Protein AF-A0A9P2XFL2-F1 (afdb_monomer_lite)

InterPro domains:
  IPR000917 Sulfatase, N-terminal [PF00884] (66-124)
  IPR012549 Phosphoethanolamine transferase, N-terminal [PF08019] (2-38)
  IPR017850 Alkaline-phosphatase-like, core domain superfamily [G3DSA:3.40.720.10] (47-125)
  IPR040423 Phosphoethanolamine transferase [PTHR30443] (3-124)

Radius of gyration: 23.37 Å; chains: 1; bounding box: 52×37×60 Å

Organism: NCBI:txid1310646

Sequence (125 aa):
LFTYYVDFAAIFREHRDLKGMISPQNSISSLMSYYHKKAPKKNLPLVIYGQDAHQVQQVQKNLPKLMILVVGETARAESFSLNGYAKNTNPELSKQDIFNFSQVSSCGTATAVSVPCMFSGMPRV

Secondary structure (DSSP, 8-state):
-GGGHHHHHHHHHH-TTHHHHSTTHHHHHHHHHHHHHHS--TTPPPPP--TT---SSPPPTTS---------SS--GGG-GGGT-SS-S-TTGGGS------S---S-SSHHHHHHHHT--SPP-

Structure (mmCIF, N/CA/C/O backbone):
data_AF-A0A9P2XFL2-F1
#
_entry.id   AF-A0A9P2XFL2-F1
#
loop_
_atom_site.group_PDB
_atom_site.id
_atom_site.type_symbol
_atom_site.label_atom_id
_atom_site.label_alt_id
_atom_site.label_comp_id
_atom_site.label_asym_id
_atom_site.label_entity_id
_atom_site.label_seq_id
_atom_site.pdbx_PDB_ins_code
_atom_site.Cartn_x
_atom_site.Cartn_y
_atom_site.Cartn_z
_atom_site.occupancy
_atom_site.B_iso_or_equiv
_atom_site.auth_seq_id
_atom_s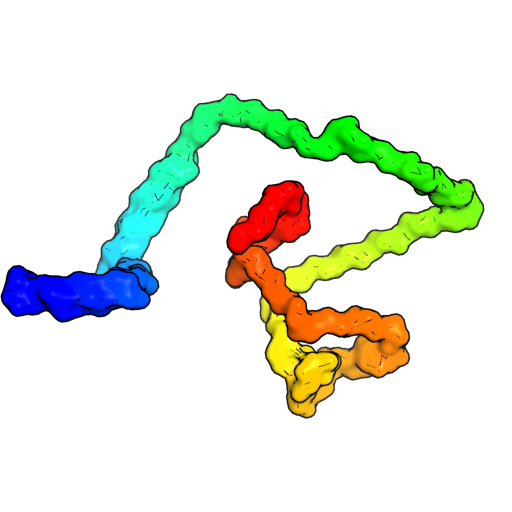ite.auth_comp_id
_atom_site.auth_asym_id
_atom_site.auth_atom_id
_atom_site.pdbx_PDB_model_num
ATOM 1 N N . LEU A 1 1 ? 24.485 -8.141 -34.498 1.00 52.12 1 LEU A N 1
ATOM 2 C CA . LEU A 1 1 ? 23.199 -7.647 -33.944 1.00 52.12 1 LEU A CA 1
ATOM 3 C C . LEU A 1 1 ? 21.987 -8.355 -34.556 1.00 52.12 1 LEU A C 1
ATOM 5 O O . LEU A 1 1 ? 21.136 -8.775 -33.792 1.00 52.12 1 LEU A O 1
ATOM 9 N N . PHE A 1 2 ? 21.928 -8.583 -35.877 1.00 58.94 2 PHE A N 1
ATOM 10 C CA . PHE A 1 2 ? 20.836 -9.350 -36.512 1.00 58.94 2 PHE A CA 1
ATOM 11 C C . PHE A 1 2 ? 20.920 -10.882 -36.348 1.00 58.94 2 PHE A C 1
ATOM 13 O O . PHE A 1 2 ? 19.907 -11.559 -36.456 1.00 58.94 2 PHE A O 1
ATOM 20 N N . THR A 1 3 ? 22.094 -11.433 -36.035 1.00 65.75 3 THR A N 1
ATOM 21 C CA . THR A 1 3 ? 22.327 -12.884 -35.900 1.00 65.75 3 THR A CA 1
ATOM 22 C C . THR A 1 3 ? 21.764 -13.521 -34.625 1.00 65.75 3 THR A C 1
ATOM 24 O O . THR A 1 3 ? 21.579 -14.727 -34.603 1.00 65.75 3 THR A O 1
ATOM 27 N N . TYR A 1 4 ? 21.435 -12.728 -33.601 1.00 74.69 4 TYR A N 1
ATOM 28 C CA . TYR A 1 4 ? 20.866 -13.194 -32.321 1.00 74.69 4 TYR A CA 1
ATOM 29 C C . TYR A 1 4 ? 19.471 -12.604 -32.064 1.00 74.69 4 TYR A C 1
ATOM 31 O O . TYR A 1 4 ? 19.025 -12.479 -30.925 1.00 74.69 4 TYR A O 1
ATOM 39 N N . TYR A 1 5 ? 18.786 -12.161 -33.124 1.00 81.44 5 TYR A N 1
ATOM 40 C CA . TYR A 1 5 ? 17.513 -11.449 -33.008 1.00 81.44 5 TYR A CA 1
ATOM 41 C C . TYR A 1 5 ? 16.451 -12.257 -32.252 1.00 81.44 5 TYR A C 1
ATOM 43 O O . TYR A 1 5 ? 15.744 -11.692 -31.425 1.00 81.44 5 TYR A O 1
ATOM 51 N N . VAL A 1 6 ? 16.365 -13.567 -32.504 1.00 82.69 6 VAL A N 1
ATOM 52 C CA . VAL A 1 6 ? 15.380 -14.456 -31.867 1.00 82.69 6 VAL A CA 1
ATOM 53 C C . VAL A 1 6 ? 15.606 -14.535 -30.355 1.00 82.69 6 VAL A C 1
ATOM 55 O O . VAL A 1 6 ? 14.656 -14.370 -29.590 1.00 82.69 6 VAL A O 1
ATOM 58 N N . ASP A 1 7 ? 16.859 -14.683 -29.926 1.00 83.38 7 ASP A N 1
ATOM 59 C CA . ASP A 1 7 ? 17.215 -14.780 -28.508 1.00 83.38 7 ASP A CA 1
ATOM 60 C C . ASP A 1 7 ? 16.953 -13.460 -27.778 1.00 83.38 7 ASP A C 1
ATOM 62 O O . ASP A 1 7 ? 16.304 -13.428 -26.730 1.00 83.38 7 ASP A O 1
ATOM 66 N N . PHE A 1 8 ? 17.372 -12.336 -28.369 1.00 82.88 8 PHE A N 1
ATOM 67 C CA . PHE A 1 8 ? 17.098 -11.019 -27.797 1.00 82.88 8 PHE A CA 1
ATOM 68 C C . PHE A 1 8 ? 15.597 -10.703 -27.772 1.00 82.88 8 PHE A C 1
ATOM 70 O O . PHE A 1 8 ? 15.107 -10.149 -26.787 1.00 82.88 8 PHE A O 1
ATOM 77 N N . ALA A 1 9 ? 14.846 -11.059 -28.817 1.00 84.31 9 ALA A N 1
ATOM 78 C CA . ALA A 1 9 ? 13.403 -10.839 -28.864 1.00 84.31 9 ALA A CA 1
ATOM 79 C C . ALA A 1 9 ? 12.674 -11.624 -27.765 1.00 84.31 9 ALA A C 1
ATOM 81 O O . ALA A 1 9 ? 11.802 -11.055 -27.106 1.00 84.31 9 ALA A O 1
ATOM 82 N N . ALA A 1 10 ? 13.053 -12.884 -27.528 1.00 85.94 10 ALA A N 1
ATOM 83 C CA . ALA A 1 10 ? 12.493 -13.697 -26.452 1.00 85.94 10 ALA A CA 1
ATOM 84 C C . ALA A 1 10 ? 12.809 -13.094 -25.072 1.00 85.94 10 ALA A C 1
ATOM 86 O O . ALA A 1 10 ? 11.887 -12.815 -24.304 1.00 85.94 10 ALA A O 1
ATOM 87 N N . ILE A 1 11 ? 14.082 -12.783 -24.798 1.00 85.62 11 ILE A N 1
ATOM 88 C CA . ILE A 1 11 ? 14.519 -12.202 -23.518 1.00 85.62 11 ILE A CA 1
ATOM 89 C C . ILE A 1 11 ? 13.784 -10.892 -23.226 1.00 85.62 11 ILE A C 1
ATOM 91 O O . ILE A 1 11 ? 13.228 -10.725 -22.147 1.00 85.62 11 ILE A O 1
ATOM 95 N N . PHE A 1 12 ? 13.720 -9.961 -24.179 1.00 83.81 12 PHE A N 1
ATOM 96 C CA . PHE A 1 12 ? 13.085 -8.658 -23.949 1.00 83.81 12 PHE A CA 1
ATOM 97 C C . PHE A 1 12 ? 11.549 -8.691 -23.952 1.00 83.81 12 PHE A C 1
ATOM 99 O O . PHE A 1 12 ? 10.926 -7.683 -23.588 1.00 83.81 12 PHE A O 1
ATOM 106 N N . ARG A 1 13 ? 10.934 -9.795 -24.398 1.00 84.69 13 ARG A N 1
ATOM 107 C CA . ARG A 1 13 ? 9.486 -10.023 -24.311 1.00 84.69 13 ARG A CA 1
ATOM 108 C C . ARG A 1 13 ? 9.102 -10.601 -22.952 1.00 84.69 13 ARG A C 1
ATOM 110 O O . ARG A 1 13 ? 8.142 -10.105 -22.369 1.00 84.69 13 ARG A O 1
ATOM 117 N N . GLU A 1 14 ? 9.859 -11.580 -22.463 1.00 87.75 14 GLU A N 1
ATOM 118 C CA . GLU A 1 14 ? 9.641 -12.194 -21.146 1.00 87.75 14 GLU A CA 1
ATOM 119 C C . GLU A 1 14 ? 10.114 -11.270 -20.006 1.00 87.75 14 GLU A C 1
ATOM 121 O O . GLU A 1 14 ? 9.421 -11.103 -19.007 1.00 87.75 14 GLU A O 1
ATOM 126 N N . HIS A 1 15 ? 11.234 -10.567 -20.195 1.00 87.44 15 HIS A N 1
ATOM 127 C CA . HIS A 1 15 ? 11.839 -9.658 -19.215 1.00 87.44 15 HIS A CA 1
ATOM 128 C C . HIS A 1 15 ? 11.800 -8.204 -19.700 1.00 87.44 15 HIS A C 1
ATOM 130 O O . HIS A 1 15 ? 12.803 -7.589 -20.084 1.00 87.44 15 HIS A O 1
ATOM 136 N N . ARG A 1 16 ? 10.591 -7.634 -19.741 1.00 82.31 16 ARG A N 1
ATOM 137 C CA . ARG A 1 16 ? 10.375 -6.245 -20.196 1.00 82.31 16 ARG A CA 1
ATOM 138 C C . ARG A 1 16 ? 11.016 -5.206 -19.273 1.00 82.31 16 ARG A C 1
ATOM 140 O O . ARG A 1 16 ? 11.332 -4.108 -19.734 1.00 82.31 16 ARG A O 1
ATOM 147 N N . ASP A 1 17 ? 11.191 -5.550 -18.005 1.00 83.81 17 ASP A N 1
ATOM 148 C CA . ASP A 1 17 ? 11.837 -4.764 -16.952 1.00 83.81 17 ASP A CA 1
ATOM 149 C C . ASP A 1 17 ? 13.306 -4.457 -17.264 1.00 83.81 17 ASP A C 1
ATOM 151 O O . ASP A 1 17 ? 13.757 -3.336 -17.014 1.00 83.81 17 ASP A O 1
ATOM 155 N N . LEU A 1 18 ? 14.015 -5.375 -17.932 1.00 85.00 18 LEU A N 1
ATOM 156 C CA . LEU A 1 18 ? 15.408 -5.168 -18.340 1.00 85.00 18 LEU A CA 1
ATOM 157 C C . LEU A 1 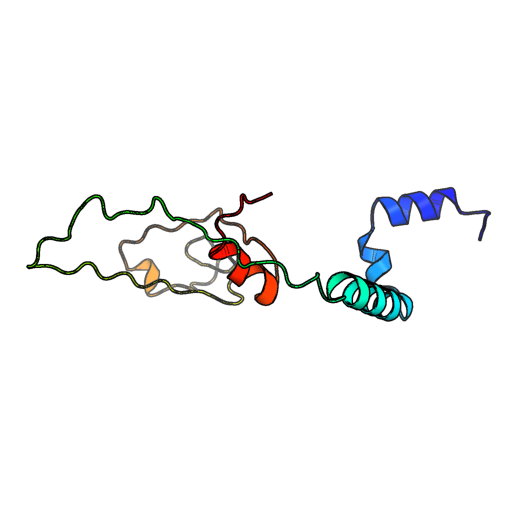18 ? 15.585 -3.906 -19.190 1.00 85.00 18 LEU A C 1
ATOM 159 O O . LEU A 1 18 ? 16.592 -3.215 -19.061 1.00 85.00 18 LEU A O 1
ATOM 163 N N . LYS A 1 19 ? 14.589 -3.529 -20.008 1.00 79.38 19 LYS A N 1
ATOM 164 C CA . LYS A 1 19 ? 14.644 -2.288 -20.807 1.00 79.38 19 LYS A CA 1
ATOM 165 C C . LYS A 1 19 ? 14.777 -1.035 -19.934 1.00 79.38 19 LYS A C 1
ATOM 167 O O . LYS A 1 19 ? 15.382 -0.061 -20.370 1.00 79.38 19 LYS A O 1
ATOM 172 N N . GLY A 1 20 ? 14.222 -1.064 -18.721 1.00 81.62 20 GLY A N 1
ATOM 173 C CA . GLY A 1 20 ? 14.302 0.024 -17.745 1.00 81.62 20 GLY A CA 1
ATOM 174 C C . GLY A 1 20 ? 15.590 0.034 -16.915 1.00 81.62 20 GLY A C 1
ATOM 175 O O . GLY A 1 20 ? 15.868 1.027 -16.246 1.00 81.62 20 GLY A O 1
ATOM 176 N N . MET A 1 21 ? 16.393 -1.031 -16.961 1.00 87.69 21 MET A N 1
ATOM 177 C CA . MET A 1 21 ? 17.644 -1.137 -16.200 1.00 87.69 21 MET A CA 1
ATOM 178 C C . MET A 1 21 ? 18.874 -0.688 -16.990 1.00 87.69 21 MET A C 1
ATOM 180 O O . MET A 1 21 ? 19.896 -0.356 -16.395 1.00 87.69 21 MET A O 1
ATOM 184 N N . ILE A 1 22 ? 18.797 -0.671 -18.323 1.00 88.56 22 ILE A N 1
ATOM 185 C CA . ILE A 1 22 ? 19.958 -0.334 -19.143 1.00 88.56 22 ILE A CA 1
ATOM 186 C C . ILE A 1 22 ? 20.112 1.193 -19.225 1.00 88.56 22 ILE A C 1
ATOM 188 O O . ILE A 1 22 ? 19.227 1.909 -19.705 1.00 88.56 22 ILE A O 1
ATOM 192 N N . SER A 1 23 ? 21.258 1.682 -18.758 1.00 89.31 23 SER A N 1
ATOM 193 C CA . SER A 1 23 ? 21.629 3.097 -18.790 1.00 89.31 23 SER A CA 1
ATOM 194 C C . SER A 1 23 ? 22.442 3.427 -20.049 1.00 89.31 23 SER A C 1
ATOM 196 O O . SER A 1 23 ? 23.315 2.638 -20.414 1.00 89.31 23 SER A O 1
ATOM 198 N N . PRO A 1 24 ? 22.225 4.595 -20.691 1.00 89.56 24 PRO A N 1
ATOM 199 C CA . PRO A 1 24 ? 21.371 5.715 -20.264 1.00 89.56 24 PRO A CA 1
ATOM 200 C C . PRO A 1 24 ? 19.948 5.716 -20.863 1.00 89.56 24 PRO A C 1
ATOM 202 O O . PRO A 1 24 ? 19.185 6.663 -20.640 1.00 89.56 24 PRO A O 1
ATOM 205 N N . GLN A 1 25 ? 19.572 4.709 -21.660 1.00 86.31 25 GLN A N 1
ATOM 206 C CA . GLN A 1 25 ? 18.286 4.704 -22.373 1.00 86.31 25 GLN A CA 1
ATOM 207 C C . GLN A 1 25 ? 17.070 4.692 -21.443 1.00 86.31 25 GLN A C 1
ATOM 209 O O . GLN A 1 25 ? 16.016 5.214 -21.812 1.00 86.31 25 GLN A O 1
ATOM 214 N N . ASN A 1 26 ? 17.205 4.148 -20.235 1.00 88.19 26 ASN A N 1
ATOM 215 C CA . ASN A 1 26 ? 16.178 4.204 -19.200 1.00 88.19 26 ASN A CA 1
ATOM 216 C C . ASN A 1 26 ? 15.784 5.647 -18.843 1.00 88.19 26 ASN A C 1
ATOM 218 O O . ASN A 1 26 ? 14.600 5.980 -18.853 1.00 88.19 26 ASN A O 1
ATOM 222 N N . SER A 1 27 ? 16.759 6.521 -18.609 1.00 88.19 27 SER A N 1
ATOM 223 C CA . SER A 1 27 ? 16.547 7.924 -18.260 1.00 88.19 27 SER A CA 1
ATOM 224 C C 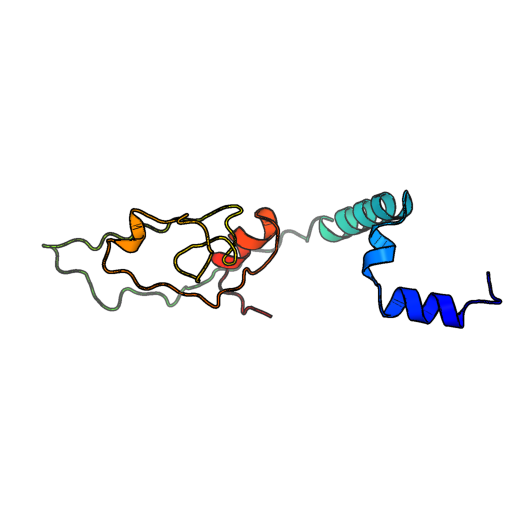. SER A 1 27 ? 15.958 8.700 -19.432 1.00 88.19 27 SER A C 1
ATOM 226 O O . SER A 1 27 ? 14.994 9.443 -19.255 1.00 88.19 27 SER A O 1
ATOM 228 N N . ILE A 1 28 ? 16.475 8.477 -20.646 1.00 89.75 28 ILE A N 1
ATOM 229 C CA . ILE A 1 28 ? 15.984 9.138 -21.866 1.00 89.75 28 ILE A CA 1
ATOM 230 C C . ILE A 1 28 ? 14.528 8.743 -22.144 1.00 89.75 28 ILE A C 1
ATOM 232 O O . ILE A 1 28 ? 13.671 9.608 -22.332 1.00 89.75 28 ILE A O 1
ATOM 236 N N . SER A 1 29 ? 14.225 7.442 -22.134 1.00 86.62 29 SER A N 1
ATOM 237 C CA . SER A 1 29 ? 12.870 6.939 -22.394 1.00 86.62 29 SER A CA 1
ATOM 238 C C . SER A 1 29 ? 11.879 7.340 -21.300 1.00 86.62 29 SER A C 1
ATOM 240 O O . SER A 1 29 ? 10.741 7.693 -21.613 1.00 86.62 29 SER A O 1
ATOM 242 N N . SER A 1 30 ? 12.304 7.362 -20.033 1.00 85.50 30 SER A N 1
ATOM 243 C CA . SER A 1 30 ? 11.468 7.811 -18.914 1.00 85.50 30 SER A CA 1
ATOM 244 C C . SER A 1 30 ? 11.166 9.304 -18.994 1.00 85.50 30 SER A C 1
ATOM 246 O O . SER A 1 30 ? 10.016 9.696 -18.802 1.00 85.50 30 SER A O 1
ATOM 248 N N . LEU A 1 31 ? 12.158 10.132 -19.336 1.00 88.69 31 LEU A N 1
ATOM 249 C CA . LEU A 1 31 ? 11.975 11.571 -19.521 1.00 88.69 31 LEU A CA 1
ATOM 250 C C . LEU A 1 31 ? 11.020 11.868 -20.682 1.00 88.69 31 LEU A C 1
ATOM 252 O O . LEU A 1 31 ? 10.077 12.644 -20.526 1.00 88.69 31 LEU A O 1
ATOM 256 N N . MET A 1 32 ? 11.227 11.210 -21.824 1.00 89.12 32 MET A N 1
ATOM 257 C CA . MET A 1 32 ? 10.374 11.350 -23.005 1.00 89.12 32 MET A CA 1
ATOM 258 C C . MET A 1 32 ? 8.936 10.894 -22.709 1.00 89.12 32 MET A C 1
ATOM 260 O O . MET A 1 32 ? 7.985 11.634 -22.957 1.00 89.12 32 MET A O 1
ATOM 264 N N . SER A 1 33 ? 8.765 9.730 -22.078 1.00 86.81 33 SER A N 1
ATOM 265 C CA . SER A 1 33 ? 7.458 9.213 -21.649 1.00 86.81 33 SER A CA 1
ATOM 266 C C . SER A 1 33 ? 6.760 10.147 -20.658 1.00 86.81 33 SER A C 1
ATOM 268 O O . SER A 1 33 ? 5.568 10.428 -20.801 1.00 86.81 33 SER A O 1
ATOM 270 N N . TYR A 1 34 ? 7.492 10.673 -19.673 1.00 86.81 34 TYR A N 1
ATOM 271 C CA . TYR A 1 34 ? 6.967 11.645 -18.719 1.00 86.81 34 TYR A CA 1
ATOM 272 C C . TYR A 1 34 ? 6.502 12.915 -19.426 1.00 86.81 34 TYR A C 1
ATOM 274 O O . TYR A 1 34 ? 5.381 13.353 -19.181 1.00 86.81 34 TYR A O 1
ATOM 282 N N . TYR A 1 35 ? 7.309 13.465 -20.335 1.00 87.19 35 TYR A N 1
ATOM 283 C CA . TYR A 1 35 ? 6.939 14.649 -21.105 1.00 87.19 35 TYR A CA 1
ATOM 284 C C . TYR A 1 35 ? 5.686 14.402 -21.951 1.00 87.19 35 TYR A C 1
ATOM 286 O O . TYR A 1 35 ? 4.772 15.216 -21.918 1.00 87.19 35 TYR A O 1
ATOM 294 N N . HIS A 1 36 ? 5.567 13.252 -22.620 1.00 85.75 36 HIS A N 1
ATOM 295 C CA . HIS A 1 36 ? 4.348 12.908 -23.360 1.00 85.75 36 HIS A CA 1
ATOM 296 C C . HIS A 1 36 ? 3.119 12.718 -22.461 1.00 85.75 36 HIS A C 1
ATOM 298 O O . HIS A 1 36 ? 2.016 13.094 -22.851 1.00 85.75 36 HIS A O 1
ATOM 304 N N . LYS A 1 37 ? 3.279 12.151 -21.260 1.00 80.19 37 LYS A N 1
ATOM 305 C CA . LYS A 1 37 ? 2.165 11.922 -20.320 1.00 80.19 37 LYS A CA 1
ATOM 306 C C . LYS A 1 37 ? 1.739 13.179 -19.558 1.00 80.19 37 LYS A C 1
ATOM 308 O O . LYS A 1 37 ? 0.560 13.302 -19.221 1.00 80.19 37 LYS A O 1
ATOM 313 N N . LYS A 1 38 ? 2.689 14.069 -19.256 1.00 73.31 38 LYS A N 1
ATOM 314 C CA . LYS A 1 38 ? 2.471 15.374 -18.611 1.00 73.31 38 LYS A CA 1
ATOM 315 C C . LYS A 1 38 ? 2.271 16.516 -19.596 1.00 73.31 38 LYS A C 1
ATOM 317 O O . LYS A 1 38 ? 1.939 17.610 -19.140 1.00 73.31 38 LYS A O 1
ATOM 322 N N . ALA A 1 39 ? 2.440 16.282 -20.899 1.00 73.50 39 ALA A N 1
ATOM 323 C CA . ALA A 1 39 ? 2.007 17.214 -21.928 1.00 73.50 39 ALA A CA 1
ATOM 324 C C . ALA A 1 39 ? 0.588 17.656 -21.557 1.00 73.50 39 ALA A C 1
ATOM 326 O O . ALA A 1 39 ? -0.235 16.782 -21.259 1.00 73.50 39 ALA A O 1
ATOM 327 N N . PRO A 1 40 ? 0.333 18.973 -21.449 1.00 59.41 40 PRO A N 1
ATOM 328 C CA . PRO A 1 40 ? -0.864 19.493 -20.811 1.00 59.41 40 PRO A CA 1
ATOM 329 C C . PRO A 1 40 ? -2.084 18.826 -21.433 1.00 59.41 40 PRO A C 1
ATOM 331 O O . PRO A 1 40 ? -2.434 19.077 -22.587 1.00 59.41 40 PRO A O 1
ATOM 334 N N . LYS A 1 41 ? -2.707 17.920 -20.670 1.00 65.06 41 LYS A N 1
ATOM 335 C CA . LYS A 1 41 ? -3.998 17.353 -21.036 1.00 65.06 41 LYS A CA 1
ATOM 336 C C . LYS A 1 41 ? -4.926 18.561 -21.085 1.00 65.06 41 LYS A C 1
ATOM 338 O O . LYS A 1 41 ? -5.156 19.158 -20.037 1.00 65.06 41 LYS A O 1
ATOM 343 N N . LYS A 1 42 ? -5.322 18.979 -22.299 1.00 63.78 42 LYS A N 1
ATOM 344 C CA . LYS A 1 42 ? -6.206 20.132 -22.581 1.00 63.78 42 LYS A CA 1
ATOM 345 C C . LYS A 1 42 ? -7.164 20.335 -21.417 1.00 63.78 42 LYS A C 1
ATOM 347 O O . LYS A 1 42 ? -7.864 19.370 -21.174 1.00 63.78 42 LYS A O 1
ATOM 352 N N . ASN A 1 43 ? -7.187 21.503 -20.761 1.00 70.06 43 ASN A N 1
ATOM 353 C CA . ASN A 1 43 ? -8.064 21.882 -19.633 1.00 70.06 43 ASN A CA 1
ATOM 354 C C . ASN A 1 43 ? -9.306 20.983 -19.476 1.00 70.06 43 ASN A C 1
ATOM 356 O O . ASN A 1 43 ? -10.401 21.345 -19.909 1.00 70.06 43 ASN A O 1
ATOM 360 N N . LEU A 1 44 ? -9.117 19.782 -18.918 1.00 79.75 44 LEU A N 1
ATOM 361 C CA . LEU A 1 44 ? -10.192 18.808 -18.808 1.00 79.75 44 LEU A CA 1
ATOM 362 C C . LEU A 1 44 ? -11.040 19.273 -17.629 1.00 79.75 44 LEU A C 1
ATOM 364 O O . LEU A 1 44 ? -10.471 19.588 -16.578 1.00 79.75 44 LEU A O 1
ATOM 368 N N . PRO A 1 45 ? -12.370 19.350 -17.778 1.00 84.31 45 PRO A N 1
ATOM 369 C CA . PRO A 1 45 ? -13.220 19.713 -16.659 1.00 84.31 45 PRO A CA 1
ATOM 370 C C . PRO A 1 45 ? -13.053 18.687 -15.532 1.00 84.31 45 PRO A C 1
ATOM 372 O O . PRO A 1 45 ? -12.841 17.497 -15.778 1.00 84.31 45 PRO A O 1
ATOM 375 N N . LEU A 1 46 ? -13.153 19.155 -14.286 1.00 85.12 46 LEU A N 1
ATOM 376 C CA . LEU A 1 46 ? -13.197 18.275 -13.123 1.00 85.12 46 LEU A CA 1
ATOM 377 C C . LEU A 1 46 ? -14.426 17.365 -13.236 1.00 85.12 46 LEU A C 1
ATOM 379 O O . LEU A 1 46 ? -15.554 17.845 -13.337 1.00 85.12 46 LEU A O 1
ATOM 383 N N . VAL A 1 47 ? -14.201 16.051 -13.226 1.00 87.94 47 VAL A N 1
ATOM 384 C CA . VAL A 1 47 ? -15.282 15.061 -13.219 1.00 87.94 47 VAL A CA 1
ATOM 385 C C . VAL A 1 47 ? -15.820 14.957 -11.797 1.00 87.94 47 VAL A C 1
ATOM 387 O O . VAL A 1 47 ? -15.086 14.610 -10.873 1.00 87.94 47 VAL A O 1
ATOM 390 N N . ILE A 1 48 ? -17.098 15.277 -11.624 1.00 88.81 48 ILE A N 1
ATOM 391 C CA . ILE A 1 48 ? -17.781 15.191 -10.332 1.00 88.81 48 ILE A CA 1
ATOM 392 C C . ILE A 1 48 ? -18.144 13.724 -10.068 1.00 88.81 48 ILE A C 1
ATOM 394 O O . ILE A 1 48 ? -18.648 13.044 -10.960 1.00 88.81 48 ILE A O 1
ATOM 398 N N . TYR A 1 49 ? -17.908 13.244 -8.848 1.00 89.75 49 TYR A N 1
ATOM 399 C CA . TYR A 1 49 ? -18.160 11.863 -8.431 1.00 89.75 49 TYR A CA 1
ATOM 400 C C . TYR A 1 49 ? -19.053 11.833 -7.179 1.00 89.75 49 TYR A C 1
ATOM 402 O O . TYR A 1 49 ? -18.877 12.668 -6.295 1.00 89.75 49 TYR A O 1
ATOM 410 N N . GLY A 1 50 ? -19.996 10.883 -7.103 1.00 89.56 50 GLY A N 1
ATOM 411 C CA . GLY A 1 50 ? -20.851 10.662 -5.924 1.00 89.56 50 GLY A CA 1
ATOM 412 C C . GLY A 1 50 ? -21.984 11.677 -5.715 1.00 89.56 50 GLY A C 1
ATOM 413 O O . GLY A 1 50 ? -22.269 12.035 -4.576 1.00 89.56 50 GLY A O 1
ATOM 414 N N . GLN A 1 51 ? -22.625 12.170 -6.783 1.00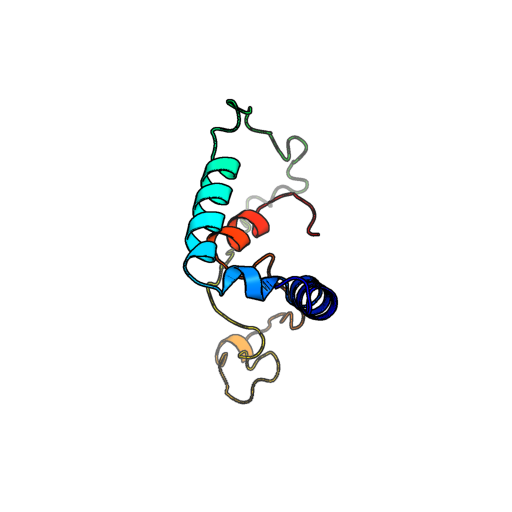 93.19 51 GLN A N 1
ATOM 415 C CA . GLN A 1 51 ? -23.744 13.132 -6.674 1.00 93.19 51 GLN A CA 1
ATOM 416 C C . GLN A 1 51 ? -25.021 12.534 -6.056 1.00 93.19 51 GLN A C 1
ATOM 418 O O . GLN A 1 51 ? -25.878 13.264 -5.570 1.00 93.19 51 GLN A O 1
ATOM 423 N N . ASP A 1 52 ? -25.149 11.213 -6.082 1.00 92.88 52 ASP A N 1
ATOM 424 C CA . ASP A 1 52 ? -26.248 10.423 -5.527 1.00 92.88 52 ASP A CA 1
ATOM 425 C C . ASP A 1 52 ? -26.049 10.066 -4.040 1.00 92.88 52 ASP A C 1
ATOM 427 O O . ASP A 1 52 ? -26.956 9.532 -3.389 1.00 92.88 52 ASP A O 1
ATOM 431 N N . ALA A 1 53 ? -24.872 10.375 -3.482 1.00 91.94 53 ALA A N 1
ATOM 432 C CA . ALA A 1 53 ? -24.537 10.078 -2.101 1.00 91.94 53 ALA A CA 1
ATOM 433 C C . ALA A 1 53 ? -25.401 10.899 -1.131 1.00 91.94 53 ALA A C 1
ATOM 435 O O . ALA A 1 53 ? -25.354 12.128 -1.096 1.00 91.94 53 ALA A O 1
ATOM 436 N N . HIS A 1 54 ? -26.156 10.203 -0.287 1.00 91.81 54 HIS A N 1
ATOM 437 C CA . HIS A 1 54 ? -26.950 10.794 0.783 1.00 91.81 54 HIS A CA 1
ATOM 438 C C . HIS A 1 54 ? -26.839 9.945 2.052 1.00 91.81 54 HIS A C 1
ATOM 440 O O . HIS A 1 54 ? -26.576 8.742 2.014 1.00 91.81 54 HIS A O 1
ATOM 446 N N . GLN A 1 55 ? -27.024 10.572 3.212 1.00 86.81 55 GLN A N 1
ATOM 447 C CA . GLN A 1 55 ? -26.948 9.877 4.491 1.00 86.81 55 GLN A CA 1
ATOM 448 C C . GLN A 1 55 ? -28.238 9.084 4.745 1.00 86.81 55 GLN A C 1
ATOM 450 O O . GLN A 1 55 ? -29.279 9.666 5.029 1.00 86.81 55 GLN A O 1
ATOM 455 N N . VAL A 1 56 ? -28.158 7.752 4.689 1.00 84.12 56 VAL A N 1
ATOM 456 C CA . VAL A 1 56 ? -29.316 6.853 4.888 1.00 84.12 56 VAL A CA 1
ATOM 457 C C . VAL A 1 56 ? -29.791 6.823 6.348 1.00 84.12 56 VAL A C 1
ATOM 459 O O . VAL A 1 56 ? -30.978 6.685 6.621 1.00 84.12 56 VAL A O 1
ATOM 462 N N . GLN A 1 57 ? -28.873 6.972 7.308 1.00 77.38 57 GLN A N 1
ATOM 463 C CA . GLN A 1 57 ? -29.188 7.022 8.737 1.00 77.38 57 GLN A CA 1
ATOM 464 C C . GLN A 1 57 ? -28.534 8.243 9.368 1.00 77.38 57 GLN A C 1
ATOM 466 O O . GLN A 1 57 ? -27.303 8.317 9.482 1.00 77.38 57 GLN A O 1
ATOM 471 N N . GLN A 1 58 ? -29.357 9.192 9.808 1.00 70.94 58 GLN A N 1
ATOM 472 C CA . GLN A 1 58 ? -28.872 10.263 10.663 1.00 70.94 58 GLN A CA 1
ATOM 473 C C . GLN A 1 58 ? -28.482 9.670 12.013 1.00 70.94 58 GLN A C 1
ATOM 475 O O . GLN A 1 58 ? -29.250 8.954 12.654 1.00 70.94 58 GLN A O 1
ATOM 480 N N . VAL A 1 59 ? -27.242 9.929 12.414 1.00 71.75 59 VAL A N 1
ATOM 481 C CA . VAL A 1 59 ? -26.745 9.542 13.729 1.00 71.75 59 VAL A CA 1
ATOM 482 C C . VAL A 1 59 ? -27.652 10.201 14.768 1.00 71.75 59 VAL A C 1
ATOM 484 O O . VAL A 1 59 ? -27.907 11.402 14.681 1.00 71.75 59 VAL A O 1
ATOM 487 N N . GLN A 1 60 ? -28.181 9.424 15.719 1.00 69.19 60 GLN A N 1
ATOM 488 C CA . GLN A 1 60 ? -28.969 9.989 16.813 1.00 69.19 60 GLN A CA 1
ATOM 489 C C . GLN A 1 60 ? -28.142 11.096 17.480 1.00 69.19 60 GLN A C 1
ATOM 491 O O . GLN A 1 60 ? -26.974 10.877 17.802 1.00 69.19 60 GLN A O 1
ATOM 496 N N . LYS A 1 61 ? -28.742 12.279 17.681 1.00 64.31 61 LYS A N 1
ATOM 497 C CA . LYS A 1 61 ? -28.065 13.497 18.177 1.00 64.31 61 LYS A CA 1
ATOM 498 C C . LYS A 1 61 ? -27.205 13.288 19.430 1.00 64.31 61 LYS A C 1
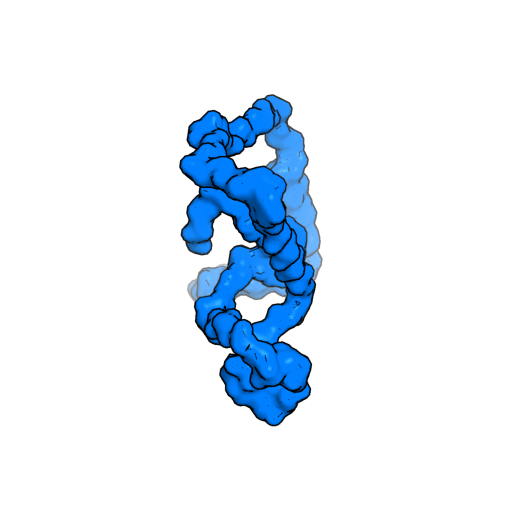ATOM 500 O O . LYS A 1 61 ? -26.309 14.085 19.678 1.00 64.31 61 LYS A O 1
ATOM 505 N N . ASN A 1 62 ? -27.467 12.237 20.200 1.00 69.50 62 ASN A N 1
ATOM 506 C CA . ASN A 1 62 ? -26.856 12.022 21.502 1.00 69.50 62 ASN A CA 1
ATOM 507 C C . ASN A 1 62 ? -25.533 11.239 21.458 1.00 69.50 62 ASN A C 1
ATOM 509 O O . ASN A 1 62 ? -24.842 11.220 22.471 1.00 69.50 62 ASN A O 1
ATOM 513 N N . LEU A 1 63 ? -25.156 10.605 20.338 1.00 80.12 63 LEU A N 1
ATOM 514 C CA . LEU A 1 63 ? -23.867 9.906 20.217 1.00 80.12 63 LEU A CA 1
ATOM 515 C C . LEU A 1 63 ? -23.262 10.086 18.813 1.00 80.12 63 LEU A C 1
ATOM 517 O O . LEU A 1 63 ? -23.622 9.333 17.907 1.00 80.12 63 LEU A O 1
ATOM 521 N N . PRO A 1 64 ? -22.342 11.045 18.596 1.00 83.38 64 PRO A N 1
ATOM 522 C CA . PRO A 1 64 ? -21.682 11.216 17.302 1.00 83.38 64 PRO A CA 1
ATOM 523 C C . PRO A 1 64 ? -20.836 9.984 16.932 1.00 83.38 64 PRO A C 1
ATOM 525 O O . PRO A 1 64 ? -20.184 9.384 17.784 1.00 83.38 64 PRO A O 1
ATOM 528 N N . LYS A 1 65 ? -20.811 9.617 15.643 1.00 85.94 65 LYS A N 1
ATOM 529 C CA . LYS A 1 65 ? -19.931 8.557 15.123 1.00 85.94 65 LYS A CA 1
ATOM 530 C C . LYS A 1 65 ? -18.554 9.144 14.802 1.00 85.94 65 LYS A C 1
ATOM 532 O O . LYS A 1 65 ? -18.462 10.042 13.969 1.00 85.94 65 LYS A O 1
ATOM 537 N N . LEU A 1 66 ? -17.501 8.616 15.424 1.00 90.00 66 LEU A N 1
ATOM 538 C CA . LEU A 1 66 ? -16.107 8.973 15.149 1.00 90.00 66 LEU A CA 1
ATOM 539 C C . LEU A 1 66 ? -15.400 7.806 14.449 1.00 90.00 66 LEU A C 1
ATOM 541 O O . LEU A 1 66 ? -15.456 6.676 14.924 1.00 90.00 66 LEU A O 1
ATOM 545 N N . MET A 1 67 ? -14.717 8.091 13.341 1.00 94.25 67 MET A N 1
ATOM 546 C CA . MET A 1 67 ? -13.885 7.129 12.615 1.00 94.25 67 MET A CA 1
ATOM 547 C C . MET A 1 67 ? -12.488 7.715 12.428 1.00 94.25 67 MET A C 1
ATOM 549 O O . MET A 1 67 ? -12.349 8.853 11.984 1.00 94.25 67 MET A O 1
ATOM 553 N N . ILE A 1 68 ? -11.462 6.922 12.737 1.00 95.81 68 ILE A N 1
ATOM 554 C CA . ILE A 1 68 ? -10.059 7.265 12.500 1.00 95.81 68 ILE A CA 1
ATOM 555 C C . ILE A 1 68 ? -9.524 6.299 11.446 1.00 95.81 68 ILE A C 1
ATOM 557 O O . ILE A 1 68 ? -9.549 5.087 11.646 1.00 95.81 68 ILE A O 1
ATOM 561 N N . LEU A 1 69 ? -9.040 6.840 10.328 1.00 96.31 69 LEU A N 1
ATOM 562 C CA . LEU A 1 69 ? -8.371 6.073 9.282 1.00 96.31 69 LEU A CA 1
ATOM 563 C C . LEU A 1 69 ? -6.870 6.360 9.336 1.00 96.31 69 LEU A C 1
ATOM 565 O O . LEU A 1 69 ? -6.442 7.487 9.095 1.00 96.31 69 LEU A O 1
ATOM 569 N N . VAL A 1 70 ? -6.076 5.333 9.633 1.00 96.44 70 VAL A N 1
ATOM 570 C CA . VAL A 1 70 ? -4.612 5.423 9.641 1.00 96.44 70 VAL A CA 1
ATOM 571 C C . VAL A 1 70 ? -4.079 4.928 8.299 1.00 96.44 70 VAL A C 1
ATOM 573 O O . VAL A 1 70 ? -4.271 3.768 7.943 1.00 96.44 70 VAL A O 1
ATOM 576 N N . VAL A 1 71 ? -3.399 5.802 7.556 1.00 95.50 71 VAL A N 1
ATOM 577 C CA . VAL A 1 71 ? -2.726 5.449 6.297 1.00 95.50 71 VAL A CA 1
ATOM 578 C C . VAL A 1 71 ? -1.259 5.160 6.602 1.00 95.50 71 VAL A C 1
ATOM 580 O O . VAL A 1 71 ? -0.519 6.052 7.007 1.00 95.50 71 VAL A O 1
ATOM 583 N N . GLY A 1 72 ? -0.858 3.896 6.461 1.00 93.75 72 GLY A N 1
ATOM 584 C CA . GLY A 1 72 ? 0.538 3.481 6.612 1.00 93.75 72 GLY A CA 1
ATOM 585 C C . GLY A 1 72 ? 1.397 3.844 5.395 1.00 93.75 72 GLY A C 1
ATOM 586 O O . GLY A 1 72 ? 0.868 4.170 4.338 1.00 93.75 72 GLY A O 1
ATOM 587 N N . GLU A 1 73 ? 2.719 3.737 5.546 1.00 93.75 73 GLU A N 1
ATOM 588 C CA . GLU A 1 73 ? 3.693 4.058 4.487 1.00 93.75 73 GLU A CA 1
ATOM 589 C C . GLU A 1 73 ? 4.326 2.783 3.890 1.00 93.75 73 GLU A C 1
ATOM 591 O O . GLU A 1 73 ? 3.860 2.268 2.879 1.00 93.75 73 GLU A O 1
ATOM 596 N N . THR A 1 74 ? 5.350 2.212 4.539 1.00 93.75 74 THR A N 1
ATOM 597 C CA . THR A 1 74 ? 6.155 1.093 3.985 1.00 93.75 74 THR A CA 1
ATOM 598 C C . THR A 1 74 ? 5.981 -0.224 4.754 1.00 93.75 74 THR A C 1
ATOM 600 O O . THR A 1 74 ? 6.804 -1.134 4.648 1.00 93.75 74 THR A O 1
ATOM 603 N N . ALA A 1 75 ? 4.936 -0.346 5.575 1.00 92.88 75 ALA A N 1
ATOM 604 C CA . ALA A 1 75 ? 4.690 -1.574 6.328 1.00 92.88 75 ALA A CA 1
ATOM 605 C C . ALA A 1 75 ? 4.306 -2.729 5.385 1.00 92.88 75 ALA A C 1
ATOM 607 O O . ALA A 1 75 ? 3.524 -2.547 4.452 1.00 92.88 75 ALA A O 1
ATOM 608 N N . ARG A 1 76 ? 4.847 -3.926 5.639 1.00 93.50 76 ARG A N 1
ATOM 609 C CA . ARG A 1 76 ? 4.598 -5.126 4.827 1.00 93.50 76 ARG A CA 1
ATOM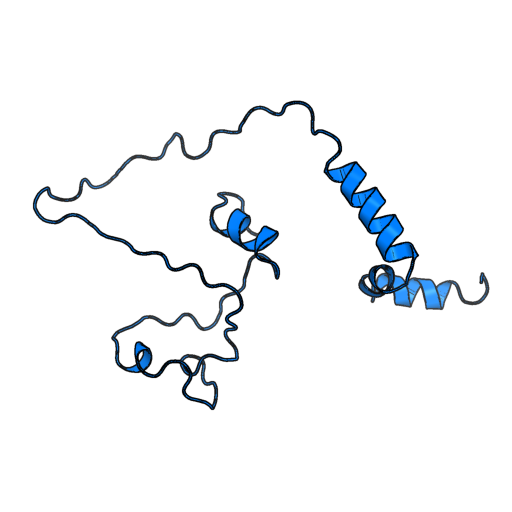 610 C C . ARG A 1 76 ? 3.948 -6.224 5.654 1.00 93.50 76 ARG A C 1
ATOM 612 O O . ARG A 1 76 ? 4.380 -6.484 6.774 1.00 93.50 76 ARG A O 1
ATOM 619 N N . ALA A 1 77 ? 2.968 -6.903 5.058 1.00 94.06 77 ALA A N 1
ATOM 620 C CA . ALA A 1 77 ? 2.206 -7.968 5.706 1.00 94.06 77 ALA A CA 1
ATOM 621 C C . ALA A 1 77 ? 3.084 -9.135 6.193 1.00 94.06 77 ALA A C 1
ATOM 623 O O . ALA A 1 77 ? 2.800 -9.694 7.249 1.00 94.06 77 ALA A O 1
ATOM 624 N N . GLU A 1 78 ? 4.166 -9.453 5.472 1.00 94.31 78 GLU A N 1
ATOM 625 C CA . GLU A 1 78 ? 5.133 -10.507 5.830 1.00 94.31 78 GLU A CA 1
ATOM 626 C C . GLU A 1 78 ? 5.852 -10.256 7.166 1.00 94.31 78 GLU A C 1
ATOM 628 O O . GLU A 1 78 ? 6.296 -11.196 7.817 1.00 94.31 78 GLU A O 1
ATOM 633 N N . SER A 1 79 ? 5.939 -8.991 7.590 1.00 95.50 79 SER A N 1
ATOM 634 C CA . SER A 1 79 ? 6.663 -8.561 8.791 1.00 95.50 79 SER A CA 1
ATOM 635 C C . SER A 1 79 ? 5.743 -8.322 9.994 1.00 95.50 79 SER A C 1
ATOM 637 O O . SER A 1 79 ? 6.182 -7.767 11.006 1.00 95.50 79 SER A O 1
ATOM 639 N N . PHE A 1 80 ? 4.465 -8.699 9.909 1.00 95.62 80 PHE A N 1
ATOM 640 C CA . PHE A 1 80 ? 3.509 -8.579 11.012 1.00 95.62 80 PHE A CA 1
ATOM 641 C C . PHE A 1 80 ? 3.389 -9.882 11.792 1.00 95.62 80 PHE A C 1
ATOM 643 O O . PHE A 1 80 ? 3.059 -10.928 11.232 1.00 95.62 80 PHE A O 1
ATOM 650 N N . SER A 1 81 ? 3.604 -9.821 13.110 1.00 95.50 81 SER A N 1
ATOM 651 C CA . SER A 1 81 ? 3.435 -10.986 13.989 1.00 95.50 81 SER A CA 1
ATOM 652 C C . SER A 1 81 ? 1.999 -11.495 13.989 1.00 95.50 81 SER A C 1
ATOM 654 O O . SER A 1 81 ? 1.778 -12.700 14.063 1.00 95.50 81 SER A O 1
ATOM 656 N N . LEU A 1 82 ? 1.032 -10.595 13.787 1.00 94.00 82 LEU A N 1
ATOM 657 C CA . LEU A 1 82 ? -0.384 -10.927 13.594 1.00 94.00 82 LEU A CA 1
ATOM 658 C C . LEU A 1 82 ? -0.639 -11.820 12.363 1.00 94.00 82 LEU A C 1
ATOM 660 O O . LEU A 1 82 ? -1.670 -12.482 12.297 1.00 94.00 82 LEU A O 1
ATOM 664 N N . ASN A 1 83 ? 0.301 -11.863 11.412 1.00 94.88 83 ASN A N 1
ATOM 665 C CA . ASN A 1 83 ? 0.267 -12.718 10.223 1.00 94.88 83 ASN A CA 1
ATOM 666 C C . ASN A 1 83 ? 1.199 -13.942 10.330 1.00 94.88 83 ASN A C 1
ATOM 668 O O . ASN A 1 83 ? 1.420 -14.624 9.333 1.00 94.88 83 ASN A O 1
ATOM 672 N N . GLY A 1 84 ? 1.759 -14.227 11.511 1.00 92.69 84 GLY A N 1
ATOM 673 C CA . GLY A 1 84 ? 2.653 -15.370 11.733 1.00 92.69 84 GLY A CA 1
ATOM 674 C C . GLY A 1 84 ? 4.147 -15.062 11.603 1.00 92.69 84 GLY A C 1
ATOM 675 O O . GLY A 1 84 ? 4.959 -15.986 11.578 1.00 92.69 84 GLY A O 1
ATOM 676 N N . TYR A 1 85 ? 4.544 -13.786 11.538 1.00 96.25 85 TYR A N 1
ATOM 677 C CA . TYR A 1 85 ? 5.960 -13.416 11.557 1.00 96.25 85 TYR A CA 1
ATOM 678 C C . TYR A 1 85 ? 6.623 -13.795 12.891 1.00 96.25 85 TYR A C 1
ATOM 680 O O . TYR A 1 85 ? 6.081 -13.538 13.966 1.00 96.25 85 TYR A O 1
ATOM 688 N N . ALA A 1 86 ? 7.829 -14.369 12.825 1.00 95.88 86 ALA A N 1
ATOM 689 C CA . ALA A 1 86 ? 8.510 -14.954 13.984 1.00 95.88 86 ALA A CA 1
ATOM 690 C C . ALA A 1 86 ? 8.855 -13.942 15.095 1.00 95.88 86 ALA A C 1
ATOM 692 O O . ALA A 1 86 ? 8.945 -14.312 16.264 1.00 95.88 86 ALA A O 1
ATOM 693 N N . LYS A 1 87 ? 9.072 -12.665 14.751 1.00 96.31 87 LYS A N 1
ATOM 694 C CA . LYS A 1 87 ? 9.325 -11.605 15.739 1.00 96.31 87 LYS A CA 1
ATOM 695 C C . LYS A 1 87 ? 8.014 -10.927 16.109 1.00 96.31 87 LYS A C 1
ATOM 697 O O . LYS A 1 87 ? 7.258 -10.558 15.218 1.00 96.31 87 LYS A O 1
ATOM 702 N N . ASN A 1 88 ? 7.793 -10.675 17.400 1.00 95.69 88 ASN A N 1
ATOM 703 C CA . ASN A 1 88 ? 6.605 -9.963 17.870 1.00 95.69 88 ASN A CA 1
ATOM 704 C C . ASN A 1 88 ? 6.661 -8.461 17.523 1.00 95.69 88 ASN A C 1
ATOM 706 O O . ASN A 1 88 ? 7.140 -7.652 18.315 1.00 95.69 88 ASN A O 1
ATOM 710 N N . THR A 1 89 ? 6.199 -8.092 16.327 1.00 96.88 89 THR A N 1
ATOM 711 C CA . THR A 1 89 ? 6.213 -6.712 15.813 1.00 96.88 89 THR A CA 1
ATOM 712 C C . THR A 1 89 ? 4.975 -5.899 16.191 1.00 96.88 89 THR A C 1
ATOM 714 O O . THR A 1 89 ? 4.998 -4.676 16.079 1.00 96.88 89 THR A O 1
ATOM 717 N N . ASN A 1 90 ? 3.911 -6.543 16.679 1.00 96.00 90 ASN A N 1
ATOM 718 C CA . ASN A 1 90 ? 2.646 -5.894 17.030 1.00 96.00 90 ASN A CA 1
ATOM 719 C C . ASN A 1 90 ? 2.163 -6.236 18.466 1.00 96.00 90 ASN A C 1
ATOM 721 O O . ASN A 1 90 ? 1.009 -6.636 18.629 1.00 96.00 90 ASN A O 1
ATOM 725 N N . PRO A 1 91 ? 2.995 -6.072 19.518 1.00 96.19 91 PRO A N 1
ATOM 726 C CA . PRO A 1 91 ? 2.698 -6.573 20.867 1.00 96.19 91 PRO A CA 1
ATOM 727 C C . PRO A 1 91 ? 1.480 -5.924 21.537 1.00 96.19 91 PRO A C 1
ATOM 729 O O . PRO A 1 91 ? 0.791 -6.573 22.318 1.00 96.19 91 PRO A O 1
ATOM 732 N N . GLU A 1 92 ? 1.210 -4.645 21.266 1.00 96.88 92 GLU A N 1
ATOM 733 C CA . GLU A 1 92 ? 0.058 -3.955 21.861 1.00 96.88 92 GLU A CA 1
ATOM 734 C C . GLU A 1 92 ? -1.240 -4.268 21.122 1.00 96.88 92 GLU A C 1
ATOM 736 O O . GLU A 1 92 ? -2.282 -4.428 21.750 1.00 96.88 92 GLU A O 1
ATOM 741 N N . LEU A 1 93 ? -1.170 -4.431 19.798 1.00 94.56 93 LEU A N 1
ATOM 742 C CA . LEU A 1 93 ? -2.330 -4.793 18.985 1.00 94.56 93 LEU A CA 1
ATOM 743 C C . LEU A 1 93 ? -2.783 -6.231 19.247 1.00 94.56 93 LEU A C 1
ATOM 745 O O . LEU A 1 93 ? -3.979 -6.488 19.231 1.00 94.56 93 LEU A O 1
ATOM 749 N N . SER A 1 94 ? -1.866 -7.153 19.562 1.00 92.94 94 SER A N 1
ATOM 750 C CA . SER A 1 94 ? -2.222 -8.545 19.879 1.00 92.94 94 SER A CA 1
ATOM 751 C C . SER A 1 94 ? -3.015 -8.713 21.179 1.00 92.94 94 SER A C 1
ATOM 753 O O . SER A 1 94 ? -3.527 -9.796 21.437 1.00 92.94 94 SER A O 1
ATOM 755 N N . LYS A 1 95 ? -3.083 -7.675 22.023 1.00 96.19 95 LYS A N 1
ATOM 756 C CA . LYS A 1 95 ? -3.859 -7.685 23.276 1.00 96.19 95 LYS A CA 1
ATOM 757 C C . LYS A 1 95 ? -5.284 -7.155 23.096 1.00 96.19 95 LYS A C 1
ATOM 759 O O . LYS A 1 95 ? -6.066 -7.210 24.039 1.00 96.19 95 LYS A O 1
ATOM 764 N N . GLN A 1 96 ? -5.593 -6.582 21.935 1.00 96.12 96 GLN A N 1
ATOM 765 C CA . GLN A 1 96 ? -6.874 -5.944 21.649 1.00 96.12 96 GLN A CA 1
ATOM 766 C C . GLN A 1 96 ? -7.798 -6.912 20.902 1.00 96.12 96 GLN A C 1
ATOM 768 O O . GLN A 1 96 ? -7.329 -7.794 20.184 1.00 96.12 96 GLN A O 1
ATOM 773 N N . ASP A 1 97 ? -9.108 -6.710 21.029 1.00 96.12 97 ASP A N 1
ATOM 774 C CA . ASP A 1 97 ? -10.100 -7.402 20.203 1.00 96.12 97 ASP A CA 1
ATOM 775 C C . ASP A 1 97 ? -10.157 -6.740 18.815 1.00 96.12 97 ASP A C 1
ATOM 777 O O . ASP A 1 97 ? -10.793 -5.700 18.626 1.00 96.12 97 ASP A O 1
ATOM 781 N N . ILE A 1 98 ? -9.385 -7.280 17.866 1.00 95.25 98 ILE A N 1
ATOM 782 C CA . ILE A 1 98 ? -9.202 -6.713 16.523 1.00 95.25 98 ILE A CA 1
ATOM 783 C C . ILE A 1 98 ? -9.465 -7.736 15.422 1.00 95.25 98 ILE A C 1
ATOM 785 O O . ILE A 1 98 ? -9.141 -8.916 15.535 1.00 95.25 98 ILE A O 1
ATOM 789 N N . PHE A 1 99 ? -9.952 -7.242 14.284 1.00 95.31 99 PHE A N 1
ATOM 790 C CA . PHE A 1 99 ? -9.976 -8.001 13.038 1.00 95.31 99 PHE A CA 1
ATOM 791 C C . PHE A 1 99 ? -8.689 -7.754 12.251 1.00 95.31 99 PHE A C 1
ATOM 793 O O . PHE A 1 99 ? -8.409 -6.630 11.833 1.00 95.31 99 PHE A O 1
ATOM 800 N N . ASN A 1 100 ? -7.915 -8.818 12.033 1.00 94.88 100 ASN A N 1
ATOM 801 C CA . ASN A 1 100 ? -6.725 -8.789 11.190 1.00 94.88 100 ASN A CA 1
ATOM 802 C C . ASN A 1 100 ? -7.034 -9.337 9.788 1.00 94.88 100 ASN A C 1
ATOM 804 O O . ASN A 1 100 ? -7.577 -10.432 9.646 1.00 94.88 100 ASN A O 1
ATOM 808 N N . PHE A 1 101 ? -6.630 -8.603 8.751 1.00 95.31 101 PHE A N 1
ATOM 809 C CA . PHE A 1 101 ? -6.769 -9.014 7.355 1.00 95.31 101 PHE A CA 1
ATOM 810 C C . PHE A 1 101 ? -5.404 -9.447 6.809 1.00 95.31 101 PHE A C 1
ATOM 812 O O . PHE A 1 101 ? -4.566 -8.611 6.475 1.00 95.31 101 PHE A O 1
ATOM 819 N N . SER A 1 102 ? -5.178 -10.758 6.702 1.00 94.56 102 SER A N 1
ATOM 820 C CA . SER A 1 102 ? -3.878 -11.324 6.305 1.00 94.56 102 SER A CA 1
ATOM 821 C C . SER A 1 102 ? -3.625 -11.336 4.793 1.00 94.56 102 SER A C 1
ATOM 823 O O . SER A 1 102 ? -2.477 -11.416 4.363 1.00 94.56 102 SER A O 1
ATOM 825 N N . GLN A 1 103 ? -4.678 -11.236 3.977 1.00 94.00 103 GLN A N 1
ATOM 826 C CA . GLN A 1 103 ? -4.604 -11.298 2.514 1.00 94.00 103 GLN A CA 1
ATOM 827 C C . GLN A 1 103 ? -5.060 -9.976 1.890 1.00 94.00 103 GLN A C 1
ATOM 829 O O . GLN A 1 103 ? -6.189 -9.844 1.421 1.00 94.00 103 GLN A O 1
ATOM 834 N N . VAL A 1 104 ? -4.176 -8.976 1.909 1.00 93.25 104 VAL A N 1
ATOM 835 C CA . VAL A 1 104 ? -4.423 -7.645 1.331 1.00 93.25 104 VAL A CA 1
ATOM 836 C C . VAL A 1 104 ? -3.290 -7.280 0.377 1.00 93.25 104 VAL A C 1
ATOM 838 O O . VAL A 1 104 ? -2.125 -7.584 0.627 1.00 93.25 104 VAL A O 1
ATOM 841 N N . SER A 1 105 ? -3.626 -6.602 -0.718 1.00 93.62 105 SER A N 1
ATOM 842 C CA . SER A 1 105 ? -2.662 -6.092 -1.697 1.00 93.62 105 SER A CA 1
ATOM 843 C C . SER A 1 105 ? -2.868 -4.596 -1.927 1.00 93.62 105 SER A C 1
ATOM 845 O O . SER A 1 105 ? -3.995 -4.097 -1.879 1.00 93.62 105 SER A O 1
ATOM 847 N N . SER A 1 106 ? -1.775 -3.869 -2.159 1.00 93.44 106 SER A N 1
ATOM 848 C CA . SER A 1 106 ? -1.805 -2.440 -2.472 1.00 93.44 106 SER A CA 1
ATOM 849 C C . SER A 1 106 ? -2.121 -2.200 -3.952 1.00 93.44 106 SER A C 1
ATOM 851 O O . SER A 1 106 ? -1.833 -3.037 -4.802 1.00 93.44 106 SER A O 1
ATOM 853 N N . CYS A 1 107 ? -2.668 -1.024 -4.281 1.00 91.56 107 CYS A N 1
ATOM 854 C CA . CYS A 1 107 ? -2.838 -0.610 -5.681 1.00 91.56 107 CYS A CA 1
ATOM 855 C C . CYS A 1 107 ? -1.504 -0.457 -6.434 1.00 91.56 107 CYS A C 1
ATOM 857 O O . CYS A 1 107 ? -1.459 -0.544 -7.656 1.00 91.56 107 CYS A O 1
ATOM 859 N N . GLY A 1 108 ? -0.430 -0.135 -5.712 1.00 90.62 108 GLY A N 1
ATOM 860 C CA . GLY A 1 108 ? 0.894 0.109 -6.262 1.00 90.62 108 GLY A CA 1
ATOM 861 C C . GLY A 1 108 ? 1.978 -0.016 -5.195 1.00 90.62 108 GLY A C 1
ATOM 862 O O . GLY A 1 108 ? 1.703 -0.294 -4.026 1.00 90.62 108 GLY A O 1
ATOM 863 N N . THR A 1 109 ? 3.226 0.194 -5.601 1.00 91.44 109 THR A N 1
ATOM 864 C CA . THR A 1 109 ? 4.414 0.050 -4.740 1.00 91.44 109 THR A CA 1
ATOM 865 C C . THR A 1 109 ? 5.017 1.387 -4.304 1.00 91.44 109 THR A C 1
ATOM 867 O O . THR A 1 109 ? 6.031 1.405 -3.614 1.00 91.44 109 THR A O 1
ATOM 870 N N . ALA A 1 110 ? 4.401 2.505 -4.700 1.00 91.38 110 ALA A N 1
ATOM 871 C CA . ALA A 1 110 ? 4.840 3.856 -4.375 1.00 91.38 110 ALA A CA 1
ATOM 872 C C . ALA A 1 110 ? 3.665 4.704 -3.882 1.00 91.38 110 ALA A C 1
ATOM 874 O O . ALA A 1 110 ? 2.577 4.667 -4.462 1.00 91.38 110 ALA A O 1
ATOM 875 N N . THR A 1 111 ? 3.906 5.531 -2.869 1.00 91.25 111 THR A N 1
ATOM 876 C CA . THR A 1 111 ? 2.907 6.386 -2.202 1.00 91.25 111 THR A CA 1
ATOM 877 C C . THR A 1 111 ? 2.187 7.312 -3.179 1.00 91.25 111 THR A C 1
ATOM 879 O O . THR A 1 111 ? 0.964 7.430 -3.140 1.00 91.25 111 THR A O 1
ATOM 882 N N . ALA A 1 112 ? 2.926 7.866 -4.148 1.00 89.12 112 ALA A N 1
ATOM 883 C CA . ALA A 1 112 ? 2.390 8.723 -5.208 1.00 89.12 112 ALA A CA 1
ATOM 884 C C . ALA A 1 112 ? 1.356 8.030 -6.120 1.00 89.12 112 ALA A C 1
ATOM 886 O O . ALA A 1 112 ? 0.594 8.711 -6.803 1.00 89.12 112 ALA A O 1
ATOM 887 N N . VAL A 1 113 ? 1.328 6.695 -6.144 1.00 89.06 113 VAL A N 1
ATOM 888 C CA . VAL A 1 113 ? 0.348 5.892 -6.892 1.00 89.06 113 VAL A CA 1
ATOM 889 C C . VAL A 1 113 ? -0.715 5.333 -5.948 1.00 89.06 113 VAL A C 1
ATOM 891 O O . VAL A 1 113 ? -1.910 5.441 -6.224 1.00 89.06 113 VAL A O 1
ATOM 894 N N . SER A 1 114 ? -0.289 4.755 -4.824 1.00 92.31 114 SER A N 1
ATOM 895 C CA . SER A 1 114 ? -1.164 4.030 -3.904 1.00 92.31 114 SER A CA 1
ATOM 896 C C . SER A 1 114 ? -2.173 4.936 -3.208 1.00 92.31 114 SER A C 1
ATOM 898 O O . SER A 1 114 ? -3.351 4.588 -3.174 1.00 92.31 114 SER A O 1
ATOM 900 N N . VAL A 1 115 ? -1.754 6.104 -2.707 1.00 93.50 115 VAL A N 1
ATOM 901 C CA . VAL A 1 115 ? -2.654 6.993 -1.954 1.00 93.50 115 VAL A CA 1
ATOM 902 C C . VAL A 1 115 ? -3.788 7.523 -2.840 1.00 93.50 115 VAL A C 1
ATOM 904 O O . VAL A 1 115 ? -4.944 7.311 -2.477 1.00 93.50 115 VAL A O 1
ATOM 907 N N . PRO A 1 116 ? -3.538 8.105 -4.032 1.00 91.88 116 PRO A N 1
ATOM 908 C CA . PRO A 1 116 ? -4.630 8.506 -4.920 1.00 91.88 116 PRO A CA 1
ATOM 909 C C . PRO A 1 116 ? -5.543 7.343 -5.328 1.00 91.88 116 PRO A C 1
ATOM 911 O O . PRO A 1 116 ? -6.751 7.527 -5.433 1.00 91.88 116 PRO A O 1
ATOM 914 N N . CYS A 1 117 ? -4.993 6.139 -5.526 1.00 92.69 117 CYS A N 1
ATOM 915 C CA . CYS A 1 117 ? -5.796 4.963 -5.866 1.00 92.69 117 CYS A CA 1
ATOM 916 C C . CYS A 1 117 ? -6.724 4.521 -4.725 1.00 92.69 117 CYS A C 1
ATOM 918 O O . CYS A 1 117 ? -7.868 4.160 -4.984 1.00 92.69 117 CYS A O 1
ATOM 920 N N . MET A 1 118 ? -6.272 4.570 -3.466 1.00 92.94 118 MET A N 1
ATOM 921 C CA . MET A 1 118 ? -7.072 4.144 -2.308 1.00 92.94 118 MET A CA 1
ATOM 922 C C . MET A 1 118 ? -8.352 4.964 -2.121 1.00 92.94 118 MET A C 1
ATOM 924 O O . MET A 1 118 ? -9.358 4.417 -1.678 1.00 92.94 118 MET A O 1
ATOM 928 N N . PHE A 1 119 ? -8.309 6.252 -2.465 1.00 92.94 119 PHE A N 1
ATOM 929 C CA . PHE A 1 119 ? -9.447 7.172 -2.368 1.00 92.94 119 PHE A CA 1
ATOM 930 C C . PHE A 1 119 ? -10.170 7.376 -3.706 1.00 92.94 119 PHE A C 1
ATOM 932 O O . PHE A 1 119 ? -11.063 8.216 -3.810 1.00 92.94 119 PHE A O 1
ATOM 939 N N . SER A 1 120 ? -9.786 6.627 -4.740 1.00 90.56 120 SER A N 1
ATOM 940 C CA . SER A 1 120 ? -10.431 6.678 -6.047 1.00 90.56 120 SER A CA 1
ATOM 941 C C . SER A 1 120 ? -11.683 5.803 -6.072 1.00 90.56 120 SER A C 1
ATOM 943 O O . SER A 1 120 ? -11.690 4.693 -5.548 1.00 90.56 120 SER A O 1
ATOM 945 N N . GLY A 1 121 ? -12.728 6.277 -6.751 1.00 85.44 121 GLY A N 1
ATOM 946 C CA . GLY A 1 121 ? -13.921 5.485 -7.074 1.00 85.44 121 GLY A CA 1
ATOM 947 C C . GLY A 1 121 ? -13.756 4.562 -8.287 1.00 85.44 121 GLY A C 1
ATOM 948 O O . GLY A 1 121 ? -14.720 3.947 -8.732 1.00 85.44 121 GLY A O 1
ATOM 949 N N . MET A 1 122 ? -12.558 4.495 -8.873 1.00 84.75 122 MET A N 1
ATOM 950 C CA . MET A 1 122 ? -12.292 3.664 -10.049 1.00 84.75 122 MET A CA 1
ATOM 951 C C . MET A 1 122 ? -12.114 2.189 -9.659 1.00 84.75 122 MET A C 1
ATOM 953 O O . MET A 1 122 ? -11.534 1.900 -8.609 1.00 84.75 122 MET A O 1
ATOM 957 N N . PRO A 1 123 ? -12.558 1.243 -10.508 1.00 77.81 123 PRO A N 1
ATOM 958 C CA . PRO A 1 123 ? -12.327 -0.174 -10.268 1.00 77.81 123 PRO A CA 1
ATOM 959 C C . PRO A 1 123 ? -10.826 -0.476 -10.238 1.00 77.81 123 PRO A C 1
ATOM 961 O O . PRO A 1 123 ? -10.045 0.086 -11.011 1.00 77.81 123 PRO A O 1
ATOM 964 N N . ARG A 1 124 ? -10.430 -1.386 -9.345 1.00 67.12 124 ARG A N 1
ATOM 965 C CA . ARG A 1 124 ? -9.083 -1.960 -9.357 1.00 67.12 124 ARG A CA 1
ATOM 966 C C . ARG A 1 124 ? -9.014 -2.973 -10.502 1.00 67.12 124 ARG A C 1
ATOM 968 O O . ARG A 1 124 ? -9.882 -3.839 -10.586 1.00 67.12 124 ARG A O 1
ATOM 975 N N . VAL A 1 125 ? -8.024 -2.815 -11.378 1.00 54.59 125 VAL A N 1
ATOM 976 C CA . VAL A 1 125 ? -7.648 -3.779 -12.428 1.00 54.59 125 VAL A CA 1
ATOM 977 C C . VAL A 1 125 ? -6.521 -4.673 -11.950 1.00 54.59 125 VAL A C 1
ATOM 979 O O . VAL A 1 125 ? -5.677 -4.169 -11.175 1.00 54.59 125 VAL A O 1
#

Foldseek 3Di:
DVVCCVVVVVCCVVCVVVCCVDPPSNVVVVVVVCCVVVVPPPPDDDDDPDPVDDDPDDDDPPDDDDDDDDDDAQDDLCCDVVLVNPDHPPVPVVVDPDDDDSDDDFLDDHPVRRVVVVPDPDDRD

pLDDT: mean 86.72, std 9.71, range [52.12, 96.88]